Protein AF-A0A3M1FZJ3-F1 (afdb_monomer_lite)

Radius of gyration: 42.41 Å; chains: 1; bounding box: 71×37×118 Å

pLDDT: mean 89.35, std 7.82, range [55.06, 98.38]

Sequence (151 aa):
MLDRVDPTLKEVLLAILEEIEKQREHQVTKKEFNELKAIVRELAEAQKRTEEELKKLVTEHQRTRQELGGLSHTVGYILEDRAYAGLPPLLEKDFRIKIKEPLKRDWIEVGPERFIEINILGKGRKNGKNIWVVGECKTQLKKKDVEEFLR

Structure (mmCIF, N/CA/C/O backbone):
data_AF-A0A3M1FZJ3-F1
#
_entry.id   AF-A0A3M1FZJ3-F1
#
loop_
_atom_site.group_PDB
_atom_site.id
_atom_site.type_symbol
_atom_site.label_atom_id
_atom_site.label_alt_id
_atom_site.label_comp_id
_atom_site.label_asym_id
_atom_site.label_entity_id
_atom_site.label_seq_id
_atom_site.pdbx_PDB_ins_code
_atom_site.Cartn_x
_atom_site.Cartn_y
_atom_site.Cartn_z
_atom_site.occupancy
_atom_site.B_iso_or_equiv
_atom_site.auth_seq_id
_atom_site.auth_comp_id
_atom_site.auth_asym_id
_atom_site.auth_atom_id
_atom_site.pdbx_PDB_model_num
ATOM 1 N N . MET A 1 1 ? 34.216 2.369 -76.576 1.00 55.06 1 MET A N 1
ATOM 2 C CA . MET A 1 1 ? 34.768 0.994 -76.444 1.00 55.06 1 MET A CA 1
ATOM 3 C C . MET A 1 1 ? 33.701 -0.104 -76.550 1.00 55.06 1 MET A C 1
ATOM 5 O O . MET A 1 1 ? 34.087 -1.251 -76.715 1.00 55.06 1 MET A O 1
ATOM 9 N N . LEU A 1 2 ? 32.397 0.215 -76.524 1.00 55.94 2 LEU A N 1
ATOM 10 C CA . LEU A 1 2 ? 31.301 -0.763 -76.646 1.00 55.94 2 LEU A CA 1
ATOM 11 C C . LEU A 1 2 ? 30.855 -1.047 -78.094 1.00 55.94 2 LEU A C 1
ATOM 13 O O . LEU A 1 2 ? 30.175 -2.038 -78.326 1.00 55.94 2 LEU A O 1
ATOM 17 N N . ASP A 1 3 ? 31.274 -0.239 -79.071 1.00 62.66 3 ASP A N 1
ATOM 18 C CA . ASP A 1 3 ? 30.822 -0.356 -80.472 1.00 62.66 3 ASP A CA 1
ATOM 19 C C . ASP A 1 3 ? 31.498 -1.489 -81.269 1.00 62.66 3 ASP A C 1
ATOM 21 O O . ASP A 1 3 ? 31.286 -1.620 -82.470 1.00 62.66 3 ASP A O 1
ATOM 25 N N . ARG A 1 4 ? 32.340 -2.304 -80.616 1.00 67.69 4 ARG A N 1
ATOM 26 C CA . ARG A 1 4 ? 33.010 -3.485 -81.202 1.00 67.69 4 ARG A CA 1
ATOM 27 C C . ARG A 1 4 ? 32.548 -4.814 -80.593 1.00 67.69 4 ARG A C 1
ATOM 29 O O . ARG A 1 4 ? 33.163 -5.843 -80.854 1.00 67.69 4 ARG A O 1
ATOM 36 N N . VAL A 1 5 ? 31.523 -4.787 -79.747 1.00 70.38 5 VAL A N 1
ATOM 37 C CA . VAL A 1 5 ? 31.012 -5.965 -79.036 1.00 70.38 5 VAL A CA 1
ATOM 38 C C . VAL A 1 5 ? 29.786 -6.492 -79.778 1.00 70.38 5 VAL A C 1
ATOM 40 O O . VAL A 1 5 ? 28.942 -5.700 -80.193 1.00 70.38 5 VAL A O 1
ATOM 43 N N . ASP A 1 6 ? 29.700 -7.812 -79.958 1.00 81.81 6 ASP A N 1
ATOM 44 C CA . ASP A 1 6 ? 28.555 -8.465 -80.603 1.00 81.81 6 ASP A CA 1
ATOM 45 C C . ASP A 1 6 ? 27.224 -8.055 -79.926 1.00 81.81 6 ASP A C 1
ATOM 47 O O . ASP A 1 6 ? 27.176 -7.995 -78.690 1.00 81.81 6 ASP A O 1
ATOM 51 N N . PRO A 1 7 ? 26.147 -7.770 -80.689 1.00 83.06 7 PRO A N 1
ATOM 52 C CA . PRO A 1 7 ? 24.866 -7.321 -80.137 1.00 83.06 7 PRO A CA 1
ATOM 53 C C . PRO A 1 7 ? 24.299 -8.254 -79.061 1.00 83.06 7 PRO A C 1
ATOM 55 O O . PRO A 1 7 ? 23.816 -7.781 -78.034 1.00 83.06 7 PRO A O 1
ATOM 58 N N . THR A 1 8 ? 24.448 -9.566 -79.244 1.00 85.00 8 THR A N 1
ATOM 59 C CA . THR A 1 8 ? 23.979 -10.589 -78.299 1.00 85.00 8 THR A CA 1
ATOM 60 C C . THR A 1 8 ? 24.725 -10.488 -76.972 1.00 85.00 8 THR A C 1
ATOM 62 O O . THR A 1 8 ? 24.140 -10.559 -75.894 1.00 85.00 8 THR A O 1
ATOM 65 N N . LEU A 1 9 ? 26.040 -10.269 -77.034 1.00 83.88 9 LEU A N 1
ATOM 66 C CA . LEU A 1 9 ? 26.870 -10.114 -75.843 1.00 83.88 9 LEU A CA 1
ATOM 67 C C . LEU A 1 9 ? 26.545 -8.811 -75.094 1.00 83.88 9 LEU A C 1
ATOM 69 O O . LEU A 1 9 ? 26.615 -8.774 -73.867 1.00 83.88 9 LEU A O 1
ATOM 73 N N . LYS A 1 10 ? 26.141 -7.754 -75.808 1.00 83.81 10 LYS A N 1
ATOM 74 C CA . LYS A 1 10 ? 25.698 -6.491 -75.201 1.00 83.81 10 LYS A CA 1
ATOM 75 C C . LYS A 1 10 ? 24.382 -6.650 -74.433 1.00 83.81 10 LYS A C 1
ATOM 77 O O . LYS A 1 10 ? 24.276 -6.117 -73.332 1.00 83.81 10 LYS A O 1
ATOM 82 N N . GLU A 1 11 ? 23.419 -7.394 -74.974 1.00 87.19 11 GLU A N 1
ATOM 83 C CA . GLU A 1 11 ? 22.147 -7.687 -74.294 1.00 87.19 11 GLU A CA 1
ATOM 84 C C . GLU A 1 11 ? 22.356 -8.505 -73.019 1.00 87.19 11 GLU A C 1
ATOM 86 O O . GLU A 1 11 ? 21.835 -8.150 -71.963 1.00 87.19 11 GLU A O 1
ATOM 91 N N . VAL A 1 12 ? 23.191 -9.547 -73.086 1.00 89.12 12 VAL A N 1
ATOM 92 C CA . VAL A 1 12 ? 23.524 -10.367 -71.912 1.00 89.12 12 VAL A CA 1
ATOM 93 C C . VAL A 1 12 ? 24.204 -9.529 -70.825 1.00 89.12 12 VAL A C 1
ATOM 95 O O . VAL A 1 12 ? 23.859 -9.649 -69.651 1.00 89.12 12 VAL A O 1
ATOM 98 N N . LEU A 1 13 ? 25.140 -8.646 -71.191 1.00 86.75 13 LEU A N 1
ATOM 99 C CA . LEU A 1 13 ? 25.810 -7.764 -70.229 1.00 86.75 13 LEU A CA 1
ATOM 100 C C . LEU A 1 13 ? 24.859 -6.739 -69.600 1.00 86.75 13 LEU A C 1
ATOM 102 O O . LEU A 1 13 ? 24.993 -6.467 -68.410 1.00 86.75 13 LEU A O 1
ATOM 106 N N . LEU A 1 14 ? 23.906 -6.194 -70.364 1.00 88.00 14 LEU A N 1
ATOM 107 C CA . LEU A 1 14 ? 22.891 -5.272 -69.844 1.00 88.00 14 LEU A CA 1
ATOM 108 C C . LEU A 1 14 ? 21.952 -5.967 -68.853 1.00 88.00 14 LEU A C 1
ATOM 110 O O . LEU A 1 14 ? 21.756 -5.449 -67.760 1.00 88.00 14 LEU A O 1
ATOM 114 N N . ALA A 1 15 ? 21.460 -7.166 -69.181 1.00 90.19 15 ALA A N 1
ATOM 115 C CA . ALA A 1 15 ? 20.605 -7.943 -68.282 1.00 90.19 15 ALA A CA 1
ATOM 116 C C . ALA A 1 15 ? 21.322 -8.314 -66.970 1.00 90.19 15 ALA A C 1
ATOM 118 O O . ALA A 1 15 ? 20.736 -8.255 -65.891 1.00 90.19 15 ALA A O 1
ATOM 119 N N . ILE A 1 16 ? 22.614 -8.658 -67.044 1.00 89.56 16 ILE A N 1
ATOM 120 C CA . ILE A 1 16 ? 23.436 -8.911 -65.852 1.00 89.56 16 ILE A CA 1
ATOM 121 C C . ILE A 1 16 ? 23.625 -7.627 -65.034 1.00 89.56 16 ILE A C 1
ATOM 123 O O . ILE A 1 16 ? 23.584 -7.682 -63.806 1.00 89.56 16 ILE A O 1
ATOM 127 N N . LEU A 1 17 ? 23.833 -6.477 -65.683 1.00 89.00 17 LEU A N 1
ATOM 128 C CA . LEU A 1 17 ? 24.000 -5.197 -64.992 1.00 89.00 17 LEU A CA 1
ATOM 129 C C . LEU A 1 17 ? 22.720 -4.794 -64.246 1.00 89.00 17 LEU A C 1
ATOM 131 O O . LEU A 1 17 ? 22.800 -4.447 -63.070 1.00 89.00 17 LEU A O 1
ATOM 135 N N . GLU A 1 18 ? 21.561 -4.911 -64.899 1.00 89.12 18 GLU A N 1
ATOM 136 C CA . GLU A 1 18 ? 20.249 -4.645 -64.296 1.00 89.12 18 GLU A CA 1
ATOM 137 C C . GLU A 1 18 ? 19.991 -5.550 -63.084 1.00 89.12 18 GLU A C 1
ATOM 139 O O . GLU A 1 18 ? 19.560 -5.076 -62.032 1.00 89.12 18 GLU A O 1
ATOM 144 N N . GLU A 1 19 ? 20.312 -6.844 -63.184 1.00 88.38 19 GLU A N 1
ATOM 145 C CA . GLU A 1 19 ? 20.157 -7.777 -62.063 1.00 88.38 19 GLU A CA 1
ATOM 146 C C . GLU A 1 19 ? 21.115 -7.442 -60.902 1.00 88.38 19 GLU A C 1
ATOM 148 O O . GLU A 1 19 ? 20.717 -7.478 -59.736 1.00 88.38 19 GLU A O 1
ATOM 153 N N . ILE A 1 20 ? 22.362 -7.049 -61.191 1.00 85.31 20 ILE A N 1
ATOM 154 C CA . ILE A 1 20 ? 23.334 -6.619 -60.169 1.00 85.31 20 ILE A CA 1
ATOM 155 C C . ILE A 1 20 ? 22.873 -5.336 -59.464 1.00 85.31 20 ILE A C 1
ATOM 157 O O . ILE A 1 20 ? 23.004 -5.229 -58.240 1.00 85.31 20 ILE A O 1
ATOM 161 N N . GLU A 1 21 ? 22.349 -4.360 -60.206 1.00 82.50 21 GLU A N 1
ATOM 162 C CA . GLU A 1 21 ? 21.828 -3.111 -59.639 1.00 82.50 21 GLU A CA 1
ATOM 163 C C . GLU A 1 21 ? 20.617 -3.377 -58.744 1.00 82.50 21 GLU A C 1
ATOM 165 O O . GLU A 1 21 ? 20.604 -2.952 -57.585 1.00 82.50 21 GLU A O 1
ATOM 170 N N . LYS A 1 22 ? 19.674 -4.198 -59.214 1.00 83.94 22 LYS A N 1
ATOM 171 C CA . LYS A 1 22 ? 18.504 -4.623 -58.439 1.00 83.94 22 LYS A CA 1
ATOM 172 C C . LYS A 1 22 ? 18.888 -5.353 -57.149 1.00 83.94 22 LYS A C 1
ATOM 174 O O . LYS A 1 22 ? 18.266 -5.139 -56.107 1.00 83.94 22 LYS A O 1
ATOM 179 N N . GLN A 1 23 ? 19.930 -6.189 -57.173 1.00 79.56 23 GLN A N 1
ATOM 180 C CA . GLN A 1 23 ? 20.432 -6.845 -55.962 1.00 79.56 23 GLN A CA 1
ATOM 181 C C . GLN A 1 23 ? 21.142 -5.891 -54.999 1.00 79.56 23 GLN A C 1
ATOM 183 O O . GLN A 1 23 ? 21.117 -6.132 -53.792 1.00 79.56 23 GLN A O 1
ATOM 188 N N . ARG A 1 24 ? 21.777 -4.822 -55.490 1.00 77.06 24 ARG A N 1
ATOM 189 C CA . ARG A 1 24 ? 22.405 -3.802 -54.636 1.00 77.06 24 ARG A CA 1
ATOM 190 C C . ARG A 1 24 ? 21.382 -2.951 -53.897 1.00 77.06 24 ARG A C 1
ATOM 192 O O . ARG A 1 24 ? 21.618 -2.644 -52.734 1.00 77.06 24 ARG A O 1
ATOM 199 N N . GLU A 1 25 ? 20.261 -2.614 -54.531 1.00 75.12 25 GLU A N 1
ATOM 200 C CA . GLU A 1 25 ? 19.194 -1.821 -53.899 1.00 75.12 25 GLU A CA 1
ATOM 201 C C . GLU A 1 25 ? 18.596 -2.494 -52.654 1.00 75.12 25 GLU A C 1
ATOM 203 O O . GLU A 1 25 ? 18.152 -1.813 -51.735 1.00 75.12 25 GLU A O 1
ATOM 208 N N . HIS A 1 26 ? 18.627 -3.826 -52.584 1.00 74.00 26 HIS A N 1
ATOM 209 C CA . HIS A 1 26 ? 18.064 -4.592 -51.467 1.00 74.00 26 HIS A CA 1
ATOM 210 C C . HIS A 1 26 ? 19.098 -4.970 -50.390 1.00 74.00 26 HIS A C 1
ATOM 212 O O . HIS A 1 26 ? 18.766 -5.686 -49.443 1.00 74.00 26 HIS A O 1
ATOM 218 N N . GLN A 1 27 ? 20.356 -4.533 -50.515 1.00 82.25 27 GLN A N 1
ATOM 219 C CA . GLN A 1 27 ? 21.414 -4.885 -49.568 1.00 82.25 27 GLN A CA 1
ATOM 220 C C . GLN A 1 27 ? 21.568 -3.839 -48.467 1.00 82.25 27 GLN A C 1
ATOM 222 O O . GLN A 1 27 ? 21.869 -2.679 -48.728 1.00 82.25 27 GLN A O 1
ATOM 227 N N . VAL A 1 28 ? 21.467 -4.290 -47.214 1.00 83.12 28 VAL A N 1
ATOM 228 C CA . VAL A 1 28 ? 21.833 -3.471 -46.054 1.00 83.12 28 VAL A CA 1
ATOM 229 C C . VAL A 1 28 ? 23.339 -3.250 -46.061 1.00 83.12 28 VAL A C 1
ATOM 231 O O . VAL A 1 28 ? 24.135 -4.194 -46.085 1.00 83.12 28 VAL A O 1
ATOM 234 N N . THR A 1 29 ? 23.747 -1.992 -46.000 1.00 87.75 29 THR A N 1
ATOM 235 C CA . THR A 1 29 ? 25.158 -1.634 -45.968 1.00 87.75 29 THR A CA 1
ATOM 236 C C . THR A 1 29 ? 25.746 -1.846 -44.573 1.00 87.75 29 THR A C 1
ATOM 238 O O . THR A 1 29 ? 25.087 -1.727 -43.538 1.00 87.75 29 THR A O 1
ATOM 241 N N . LYS A 1 30 ? 27.060 -2.087 -44.511 1.00 89.44 30 LYS A N 1
ATOM 242 C CA . LYS A 1 30 ? 27.796 -2.157 -43.237 1.00 89.44 30 LYS A CA 1
ATOM 243 C C . LYS A 1 30 ? 27.648 -0.872 -42.408 1.00 89.44 30 LYS A C 1
ATOM 245 O O . LYS A 1 30 ? 27.732 -0.928 -41.184 1.00 89.44 30 LYS A O 1
ATOM 250 N N . LYS A 1 31 ? 27.451 0.275 -43.068 1.00 90.62 31 LYS A N 1
ATOM 251 C CA . LYS A 1 31 ? 27.233 1.564 -42.409 1.00 90.62 31 LYS A CA 1
ATOM 252 C C . LYS A 1 31 ? 25.887 1.580 -41.680 1.00 90.62 31 LYS A C 1
ATOM 254 O O . LYS A 1 31 ? 25.893 1.768 -40.469 1.00 90.62 31 LYS A O 1
ATOM 259 N N . GLU A 1 32 ? 24.792 1.277 -42.377 1.00 89.88 32 GLU A N 1
ATOM 260 C CA . GLU A 1 32 ? 23.443 1.199 -41.787 1.00 89.88 32 GLU A CA 1
ATOM 261 C C . GLU A 1 32 ? 23.382 0.179 -40.647 1.00 89.88 32 GLU A C 1
ATOM 263 O O . GLU A 1 32 ? 22.822 0.450 -39.588 1.00 89.88 32 GLU A O 1
ATOM 268 N N . PHE A 1 33 ? 24.033 -0.977 -40.812 1.00 93.81 33 PHE A N 1
ATOM 269 C CA . PHE A 1 33 ? 24.109 -1.981 -39.752 1.00 93.81 33 PHE A CA 1
ATOM 270 C C . PHE A 1 33 ? 24.842 -1.466 -38.502 1.00 93.81 33 PHE A C 1
ATOM 272 O O . PHE A 1 33 ? 24.423 -1.730 -37.374 1.00 93.81 33 PHE A O 1
ATOM 279 N N . ASN A 1 34 ? 25.942 -0.727 -38.678 1.00 94.50 34 ASN A N 1
ATOM 280 C CA . ASN A 1 34 ? 26.687 -0.155 -37.557 1.00 94.50 34 ASN A CA 1
ATOM 281 C C . ASN A 1 34 ? 25.916 0.978 -36.865 1.00 94.50 34 ASN A C 1
ATOM 283 O O . ASN A 1 34 ? 25.967 1.064 -35.639 1.00 94.50 34 ASN A O 1
ATOM 287 N N . GLU A 1 35 ? 25.192 1.804 -37.621 1.00 95.75 35 GLU A N 1
ATOM 288 C CA . GLU A 1 35 ? 24.306 2.841 -37.078 1.00 95.75 35 GLU A CA 1
ATOM 289 C C . GLU A 1 35 ? 23.166 2.213 -36.269 1.00 95.75 35 GLU A C 1
ATOM 291 O O . GLU A 1 35 ? 22.967 2.569 -35.108 1.00 95.75 35 GLU A O 1
ATOM 296 N N . LEU A 1 36 ? 22.500 1.188 -36.810 1.00 96.19 36 LEU A N 1
ATOM 297 C CA . LEU A 1 36 ? 21.474 0.436 -36.086 1.00 96.19 36 LEU A CA 1
ATOM 298 C C . LEU A 1 36 ? 22.032 -0.189 -34.802 1.00 96.19 36 LEU A C 1
ATOM 300 O O . LEU A 1 36 ? 21.408 -0.112 -33.746 1.00 96.19 36 LEU A O 1
ATOM 304 N N . LYS A 1 37 ? 23.230 -0.779 -34.858 1.00 95.81 37 LYS A N 1
ATOM 305 C CA . LYS A 1 37 ? 23.891 -1.355 -33.680 1.00 95.81 37 LYS A CA 1
ATOM 306 C C . LYS A 1 37 ? 24.181 -0.305 -32.606 1.00 95.81 37 LYS A C 1
ATOM 308 O O . LYS A 1 37 ? 24.102 -0.631 -31.422 1.00 95.81 37 LYS A O 1
ATOM 313 N N . ALA A 1 38 ? 24.533 0.919 -32.997 1.00 97.00 38 ALA A N 1
ATOM 314 C CA . ALA A 1 38 ? 24.727 2.024 -32.063 1.00 97.00 38 ALA A CA 1
ATOM 315 C C . ALA A 1 38 ? 23.398 2.427 -31.408 1.00 97.00 38 ALA A C 1
ATOM 317 O O . ALA A 1 38 ? 23.313 2.420 -30.183 1.00 97.00 38 ALA A O 1
ATOM 318 N N . ILE A 1 39 ? 22.342 2.626 -32.204 1.00 97.50 39 ILE A N 1
ATOM 319 C CA . ILE A 1 39 ? 20.996 2.960 -31.709 1.00 97.50 39 ILE A CA 1
ATOM 320 C C . ILE A 1 39 ? 20.485 1.893 -30.731 1.00 97.50 39 ILE A C 1
ATOM 322 O O . ILE A 1 39 ? 19.983 2.215 -29.659 1.00 97.50 39 ILE A O 1
ATOM 326 N N . VAL A 1 40 ? 20.649 0.609 -31.062 1.00 97.81 40 VAL A N 1
ATOM 327 C CA . VAL A 1 40 ? 20.227 -0.501 -30.191 1.00 97.81 40 VAL A CA 1
ATOM 328 C C . VAL A 1 40 ? 21.000 -0.508 -28.869 1.00 97.81 40 VAL A C 1
ATOM 330 O O . VAL A 1 40 ? 20.419 -0.809 -27.827 1.00 97.81 40 VAL A O 1
ATOM 333 N N . ARG A 1 41 ? 22.294 -0.164 -28.878 1.00 97.81 41 ARG A N 1
ATOM 334 C CA . ARG A 1 41 ? 23.089 -0.048 -27.644 1.00 97.81 41 ARG A CA 1
ATOM 335 C C . ARG A 1 41 ? 22.621 1.115 -26.779 1.00 97.81 41 ARG A C 1
ATOM 337 O O . ARG A 1 41 ? 22.407 0.912 -25.589 1.00 97.81 41 ARG A O 1
ATOM 344 N N . GLU A 1 42 ? 22.411 2.285 -27.372 1.00 98.00 42 GLU A N 1
ATOM 345 C CA . GLU A 1 42 ? 21.895 3.458 -26.658 1.00 98.00 42 GLU A CA 1
ATOM 346 C C . GLU A 1 42 ? 20.510 3.185 -26.061 1.00 98.00 42 GLU A C 1
ATOM 348 O O . GLU A 1 42 ? 20.255 3.517 -24.903 1.00 98.00 42 GLU A O 1
ATOM 353 N N . LEU A 1 43 ? 19.636 2.501 -26.807 1.00 98.00 43 LEU A N 1
ATOM 354 C CA . LEU A 1 43 ? 18.321 2.092 -26.318 1.00 98.00 43 LEU A CA 1
ATOM 355 C C . LEU A 1 43 ? 18.427 1.111 -25.143 1.00 98.00 43 LEU A C 1
ATOM 357 O O . LEU A 1 43 ? 17.717 1.275 -24.152 1.00 98.00 43 LEU A O 1
ATOM 361 N N . ALA A 1 44 ? 19.324 0.125 -25.218 1.00 96.44 44 ALA A N 1
ATOM 362 C CA . ALA A 1 44 ? 19.542 -0.827 -24.130 1.00 96.44 44 ALA A CA 1
ATOM 363 C C . ALA A 1 44 ? 20.075 -0.139 -22.859 1.00 96.44 44 ALA A C 1
ATOM 365 O O . ALA A 1 44 ? 19.651 -0.464 -21.749 1.00 96.44 44 ALA A O 1
ATOM 366 N N . GLU A 1 45 ? 20.968 0.842 -23.002 1.00 98.06 45 GLU A N 1
ATOM 367 C CA . GLU A 1 45 ? 21.469 1.639 -21.878 1.00 98.06 45 GLU A CA 1
ATOM 368 C C . GLU A 1 45 ? 20.379 2.529 -21.271 1.00 98.06 45 GLU A C 1
ATOM 370 O O . GLU A 1 45 ? 20.240 2.589 -20.046 1.00 98.06 45 GLU A O 1
ATOM 375 N N . ALA A 1 46 ? 19.573 3.185 -22.110 1.00 97.56 46 ALA A N 1
ATOM 376 C CA . ALA A 1 46 ? 18.429 3.971 -21.663 1.00 97.56 46 ALA A CA 1
ATOM 377 C C . ALA A 1 46 ? 17.417 3.096 -20.909 1.00 97.56 46 ALA A C 1
ATOM 379 O O . ALA A 1 46 ? 16.998 3.461 -19.811 1.00 97.56 46 ALA A O 1
ATOM 380 N N . GLN A 1 47 ? 17.099 1.912 -21.441 1.00 97.25 47 GLN A N 1
ATOM 381 C CA . GLN A 1 47 ? 16.206 0.953 -20.794 1.00 97.25 47 GLN A CA 1
ATOM 382 C C . GLN A 1 47 ? 16.752 0.505 -19.434 1.00 97.25 47 GLN A C 1
ATOM 384 O O . GLN A 1 47 ? 16.019 0.538 -18.447 1.00 97.25 47 GLN A O 1
ATOM 389 N N . LYS A 1 48 ? 18.045 0.166 -19.341 1.00 98.12 48 LYS A N 1
ATOM 390 C CA . LYS A 1 48 ? 18.673 -0.221 -18.068 1.00 98.12 48 LYS A CA 1
ATOM 391 C C . LYS A 1 48 ? 18.571 0.890 -17.018 1.00 98.12 48 LYS A C 1
ATOM 393 O O . LYS A 1 48 ? 18.226 0.621 -15.869 1.00 98.12 48 LYS A O 1
ATOM 398 N N . ARG A 1 49 ? 18.820 2.146 -17.406 1.00 98.19 49 ARG A N 1
ATOM 399 C CA . ARG A 1 49 ? 18.662 3.305 -16.509 1.00 98.19 49 ARG A CA 1
ATOM 400 C C . ARG A 1 49 ? 17.216 3.460 -16.039 1.00 98.19 49 ARG A C 1
ATOM 402 O O . ARG A 1 49 ? 16.985 3.719 -14.861 1.00 98.19 49 ARG A O 1
ATOM 409 N N . THR A 1 50 ? 16.244 3.276 -16.930 1.00 97.81 50 THR A N 1
ATOM 410 C CA . THR A 1 50 ? 14.821 3.304 -16.567 1.00 97.81 50 THR A CA 1
ATOM 411 C C . THR A 1 50 ? 14.456 2.181 -15.596 1.00 97.81 50 THR A C 1
ATOM 413 O O . THR A 1 50 ? 13.747 2.438 -14.627 1.00 97.81 50 THR A O 1
ATOM 416 N N . GLU A 1 51 ? 14.953 0.960 -15.804 1.00 98.25 51 GLU A N 1
ATOM 417 C CA . GLU A 1 51 ? 14.715 -0.173 -14.898 1.00 98.25 51 GLU A CA 1
ATOM 418 C C . GLU A 1 51 ? 15.281 0.085 -13.492 1.00 98.25 51 GLU A C 1
ATOM 420 O O . GLU A 1 51 ? 14.624 -0.210 -12.489 1.00 98.25 51 GLU A O 1
ATOM 425 N N . GLU A 1 52 ? 16.468 0.689 -13.401 1.00 98.31 52 GLU A N 1
ATOM 426 C CA . GLU A 1 52 ? 17.082 1.071 -12.126 1.00 98.31 52 GLU A CA 1
ATOM 427 C C . GLU A 1 52 ? 16.264 2.138 -11.385 1.00 98.31 52 GLU A C 1
ATOM 429 O O . GLU A 1 52 ? 15.986 1.980 -10.193 1.00 98.31 52 GLU A O 1
ATOM 434 N N . GLU A 1 53 ? 15.829 3.196 -12.074 1.00 98.25 53 GLU A N 1
ATOM 435 C CA . GLU A 1 53 ? 14.976 4.235 -11.479 1.00 98.25 53 GLU A CA 1
ATOM 436 C C . GLU A 1 53 ? 13.602 3.690 -11.068 1.00 98.25 53 GLU A C 1
ATOM 438 O O . GLU A 1 53 ? 13.105 3.997 -9.982 1.00 98.25 53 GLU A O 1
ATOM 443 N N . LEU A 1 54 ? 13.012 2.802 -11.872 1.00 98.38 54 LEU A N 1
ATOM 444 C CA . LEU A 1 54 ? 11.746 2.156 -11.537 1.00 98.38 54 LEU A CA 1
ATOM 445 C C . LEU A 1 54 ? 11.878 1.289 -10.278 1.00 98.38 54 LEU A C 1
ATOM 447 O O . LEU A 1 54 ? 11.004 1.318 -9.413 1.00 98.38 54 LEU A O 1
ATOM 451 N N . LYS A 1 55 ? 12.989 0.559 -10.124 1.00 98.38 55 LYS A N 1
ATOM 452 C CA . LYS A 1 55 ? 13.254 -0.243 -8.922 1.00 98.38 55 LYS A CA 1
ATOM 453 C C . LYS A 1 55 ? 13.362 0.626 -7.665 1.00 98.38 55 LYS A C 1
ATOM 455 O O . LYS A 1 55 ? 12.816 0.252 -6.621 1.00 98.38 55 LYS A O 1
ATOM 460 N N . LYS A 1 56 ? 14.014 1.792 -7.760 1.00 98.12 56 LYS A N 1
ATOM 461 C CA . LYS A 1 56 ? 14.074 2.775 -6.664 1.00 98.12 56 LYS A CA 1
ATOM 462 C C . LYS A 1 56 ? 12.675 3.285 -6.321 1.00 98.12 56 LYS A C 1
ATOM 464 O O . LYS A 1 56 ? 12.279 3.218 -5.162 1.00 98.12 56 LYS A O 1
ATOM 469 N N . LEU A 1 57 ? 11.896 3.690 -7.327 1.00 98.25 57 LEU A N 1
ATOM 470 C CA . LEU A 1 57 ? 10.524 4.166 -7.137 1.00 98.25 57 LEU A CA 1
ATOM 471 C C . LEU A 1 57 ? 9.631 3.118 -6.462 1.00 98.25 57 LEU A C 1
ATOM 473 O O . LEU A 1 57 ? 8.892 3.450 -5.541 1.00 98.25 57 LEU A O 1
ATOM 477 N N . VAL A 1 58 ? 9.701 1.853 -6.888 1.00 97.88 58 VAL A N 1
ATOM 478 C CA . VAL A 1 58 ? 8.919 0.764 -6.277 1.00 97.88 58 VAL A CA 1
ATOM 479 C C . VAL A 1 58 ? 9.289 0.585 -4.807 1.00 97.88 58 VAL A C 1
ATOM 481 O O . VAL A 1 58 ? 8.401 0.426 -3.971 1.00 97.88 58 VAL A O 1
ATOM 484 N N . THR A 1 59 ? 10.581 0.650 -4.484 1.00 98.00 59 THR A N 1
ATOM 485 C CA . THR A 1 59 ? 11.071 0.526 -3.104 1.00 98.00 59 T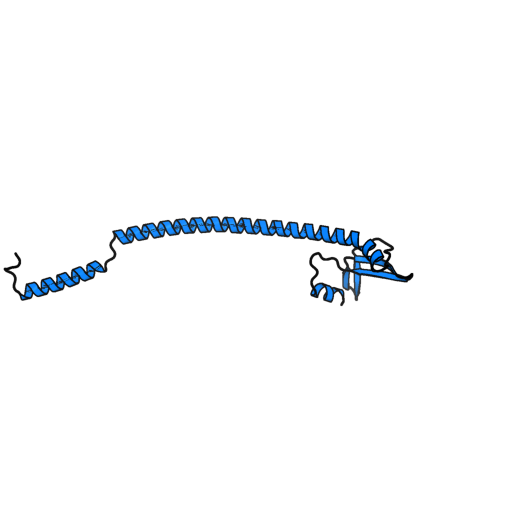HR A CA 1
ATOM 486 C C . THR A 1 59 ? 10.557 1.667 -2.227 1.00 98.00 59 THR A C 1
ATOM 488 O O . THR A 1 59 ? 9.970 1.422 -1.173 1.00 98.00 59 THR A O 1
ATOM 491 N N . GLU A 1 60 ? 10.696 2.910 -2.687 1.00 97.94 60 GLU A N 1
ATOM 492 C CA . GLU A 1 60 ? 10.200 4.078 -1.953 1.00 97.94 60 GLU A CA 1
ATOM 493 C C . GLU A 1 60 ? 8.674 4.049 -1.820 1.00 97.94 60 GLU A C 1
ATOM 495 O O . GLU A 1 60 ? 8.136 4.301 -0.743 1.00 97.94 60 GLU A O 1
ATOM 500 N N . HIS A 1 61 ? 7.953 3.629 -2.863 1.00 97.00 61 HIS A N 1
ATOM 501 C CA . HIS A 1 61 ? 6.503 3.490 -2.789 1.00 97.00 61 HIS A CA 1
ATOM 502 C C . HIS A 1 61 ? 6.076 2.437 -1.752 1.00 97.00 61 HIS A C 1
ATOM 504 O O . HIS A 1 61 ? 5.119 2.665 -1.003 1.00 97.00 61 HIS A O 1
ATOM 510 N N . GLN A 1 62 ? 6.776 1.300 -1.668 1.00 96.88 62 GLN A N 1
ATOM 511 C CA . GL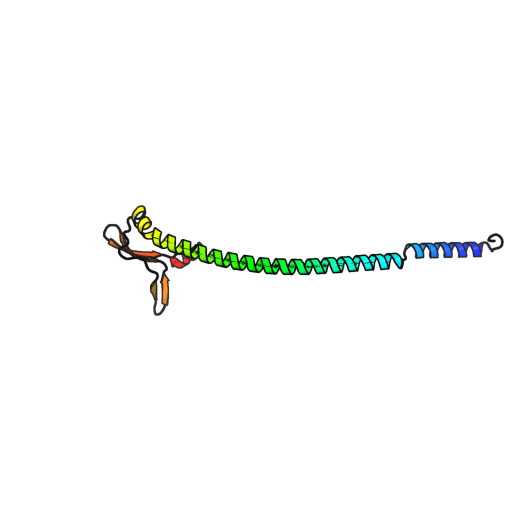N A 1 62 ? 6.524 0.289 -0.638 1.00 96.88 62 GLN A CA 1
ATOM 512 C C . GLN A 1 62 ? 6.717 0.864 0.768 1.00 96.88 62 GLN A C 1
ATOM 514 O O . GLN A 1 62 ? 5.846 0.670 1.620 1.00 96.88 62 GLN A O 1
ATOM 519 N N . ARG A 1 63 ? 7.794 1.624 0.992 1.00 96.31 63 ARG A N 1
ATOM 520 C CA . ARG A 1 63 ? 8.049 2.309 2.264 1.00 96.31 63 ARG A CA 1
ATOM 521 C C . ARG A 1 63 ? 6.934 3.296 2.610 1.00 96.31 63 ARG A C 1
ATOM 523 O O . ARG A 1 63 ? 6.373 3.217 3.699 1.00 96.31 63 ARG A O 1
ATOM 530 N N . THR A 1 64 ? 6.527 4.149 1.669 1.00 96.56 64 THR A N 1
ATOM 531 C CA . THR A 1 64 ? 5.405 5.079 1.879 1.00 96.56 64 THR A CA 1
ATOM 532 C C . THR A 1 64 ? 4.116 4.341 2.249 1.00 96.56 64 THR A C 1
ATOM 534 O O . THR A 1 64 ? 3.388 4.773 3.140 1.00 96.56 64 THR A O 1
ATOM 537 N N . ARG A 1 65 ? 3.816 3.198 1.611 1.00 95.19 65 ARG A N 1
ATOM 538 C CA . ARG A 1 65 ? 2.629 2.396 1.959 1.00 95.19 65 ARG A CA 1
ATOM 539 C C . ARG A 1 65 ? 2.701 1.823 3.373 1.00 95.19 65 ARG A C 1
ATOM 541 O O . ARG A 1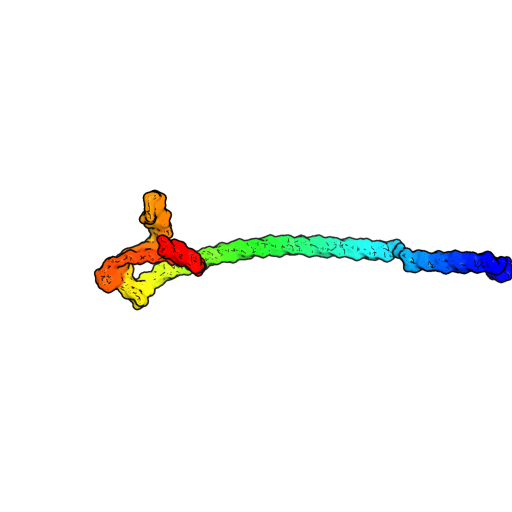 65 ? 1.668 1.760 4.033 1.00 95.19 65 ARG A O 1
ATOM 548 N N . GLN A 1 66 ? 3.882 1.412 3.830 1.00 94.12 66 GLN A N 1
ATOM 549 C CA . GLN A 1 66 ? 4.078 0.936 5.201 1.00 94.12 66 GLN A CA 1
ATOM 550 C C . GLN A 1 66 ? 3.861 2.064 6.215 1.00 94.12 66 GLN A C 1
ATOM 552 O O . GLN A 1 66 ? 3.106 1.885 7.169 1.00 94.12 66 GLN A O 1
ATOM 557 N N . GLU A 1 67 ? 4.448 3.238 5.974 1.00 93.56 67 GLU A N 1
ATOM 558 C CA . GLU A 1 67 ? 4.288 4.419 6.833 1.00 93.56 67 GLU A CA 1
ATOM 559 C C . GLU A 1 67 ? 2.815 4.866 6.908 1.00 93.56 67 GLU A C 1
ATOM 561 O O . GLU A 1 67 ? 2.280 5.064 8.000 1.00 93.56 67 GLU A O 1
ATOM 566 N N . LEU A 1 68 ? 2.109 4.918 5.771 1.00 92.69 68 LEU A N 1
ATOM 567 C CA . LEU A 1 68 ? 0.668 5.205 5.728 1.00 92.69 68 LEU A CA 1
ATOM 568 C C . LEU A 1 68 ? -0.177 4.145 6.451 1.00 92.69 68 LEU A C 1
ATOM 570 O O . LEU A 1 68 ? -1.181 4.482 7.085 1.00 92.69 68 LEU A O 1
ATOM 574 N N . GLY A 1 69 ? 0.217 2.871 6.378 1.00 88.12 69 GLY A N 1
ATOM 575 C CA . GLY A 1 69 ? -0.406 1.792 7.144 1.00 88.12 69 GLY A CA 1
ATOM 576 C C . GLY A 1 69 ? -0.272 2.022 8.649 1.00 88.12 69 GLY A C 1
ATOM 577 O O . GLY A 1 69 ? -1.270 1.980 9.367 1.00 88.12 69 GLY A O 1
ATOM 578 N N . GLY A 1 70 ? 0.934 2.360 9.116 1.00 88.25 70 GLY A N 1
ATOM 579 C CA . GLY A 1 70 ? 1.194 2.711 10.515 1.00 88.25 70 GLY A CA 1
ATOM 580 C C . GLY A 1 70 ? 0.352 3.897 10.992 1.00 88.25 70 GLY A C 1
ATOM 581 O O . GLY A 1 70 ? -0.310 3.807 12.024 1.00 88.25 70 GLY A O 1
ATOM 582 N N . LEU A 1 71 ? 0.284 4.970 10.197 1.00 88.94 71 LEU A N 1
ATOM 583 C CA . LEU A 1 71 ? -0.558 6.132 10.500 1.00 88.94 71 LEU A CA 1
ATOM 584 C C . LEU A 1 71 ? -2.044 5.769 10.579 1.00 88.94 71 LEU A C 1
ATOM 586 O O . LEU A 1 71 ? -2.741 6.235 11.478 1.00 88.94 71 LEU A O 1
ATOM 590 N N . SER A 1 72 ? -2.529 4.915 9.674 1.00 85.50 72 SER A N 1
ATOM 591 C CA . SER A 1 72 ? -3.923 4.456 9.681 1.00 85.50 72 SER A CA 1
ATOM 592 C C . SER A 1 72 ? -4.262 3.705 10.971 1.00 85.50 72 SER A C 1
ATOM 594 O O . SER A 1 72 ? -5.334 3.920 11.535 1.00 85.50 72 SER A O 1
ATOM 596 N N . HIS A 1 73 ? -3.337 2.887 11.484 1.00 84.75 73 HIS A N 1
ATOM 597 C CA . HIS A 1 73 ? -3.495 2.225 12.780 1.00 84.75 73 HIS A CA 1
ATOM 598 C C . HIS A 1 73 ? -3.527 3.221 13.944 1.00 84.75 73 HIS A C 1
ATOM 600 O O . HIS A 1 73 ? -4.403 3.125 14.800 1.00 84.75 73 HIS A O 1
ATOM 606 N N . THR A 1 74 ? -2.621 4.202 13.968 1.00 88.50 74 THR A N 1
ATOM 607 C CA . THR A 1 74 ? -2.595 5.231 15.020 1.00 88.50 74 THR A CA 1
ATOM 608 C C . THR A 1 74 ? -3.868 6.073 15.026 1.00 88.50 74 THR A C 1
ATOM 610 O O . THR A 1 74 ? -4.447 6.311 16.083 1.00 88.50 74 THR A O 1
ATOM 613 N N . VAL A 1 75 ? -4.336 6.501 13.851 1.00 89.12 75 VAL A N 1
ATOM 614 C CA . VAL A 1 75 ? -5.601 7.236 13.723 1.00 89.12 75 VAL A CA 1
ATOM 615 C C . VAL A 1 75 ? -6.766 6.369 14.188 1.00 89.12 75 VAL A C 1
ATOM 617 O O . VAL A 1 75 ? -7.622 6.866 14.916 1.00 89.12 75 VAL A O 1
ATOM 620 N N . GLY A 1 76 ? -6.776 5.082 13.825 1.00 87.31 76 GLY A N 1
ATOM 621 C CA . GLY A 1 76 ? -7.793 4.137 14.276 1.00 87.31 76 GLY A CA 1
ATOM 622 C C . GLY A 1 76 ? -7.888 4.049 15.792 1.00 87.31 76 GLY A C 1
ATOM 623 O O . GLY A 1 76 ? -8.949 4.311 16.353 1.00 87.31 76 GLY A O 1
ATOM 624 N N . TYR A 1 77 ? -6.752 3.821 16.450 1.00 86.56 77 TYR A N 1
ATOM 625 C CA . TYR A 1 77 ? -6.661 3.785 17.907 1.00 86.56 77 TYR A CA 1
ATOM 626 C C . TYR A 1 77 ? -7.162 5.087 18.558 1.00 86.56 77 TYR A C 1
ATOM 628 O O . TYR A 1 77 ? -7.988 5.058 19.465 1.00 86.56 77 TYR A O 1
ATOM 636 N N . ILE A 1 78 ? -6.736 6.251 18.053 1.00 89.81 78 ILE A N 1
ATOM 637 C CA . ILE A 1 78 ? -7.170 7.551 18.592 1.00 89.81 78 ILE A CA 1
ATOM 638 C C . ILE A 1 78 ? -8.684 7.746 18.442 1.00 89.81 78 ILE A C 1
ATOM 640 O O . ILE A 1 78 ? -9.327 8.319 19.324 1.00 89.81 78 ILE A O 1
ATOM 644 N N . LEU A 1 79 ? -9.261 7.323 17.316 1.00 89.06 79 LEU A N 1
ATOM 645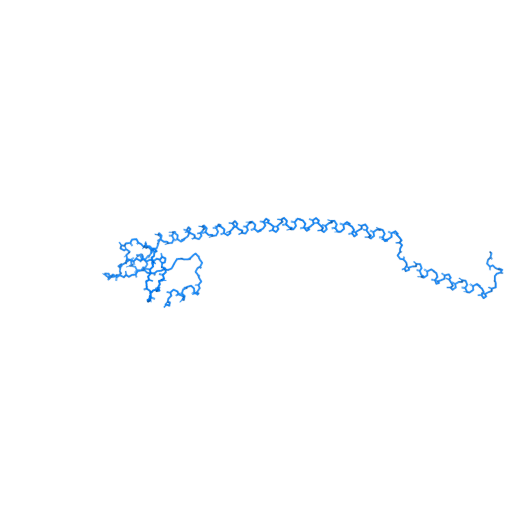 C CA . LEU A 1 79 ? -10.700 7.429 17.087 1.00 89.06 79 LEU A CA 1
ATOM 646 C C . LEU A 1 79 ? -11.484 6.496 18.009 1.00 89.06 79 LEU A C 1
ATOM 648 O O . LEU A 1 79 ? -12.506 6.920 18.545 1.00 89.06 79 LEU A O 1
ATOM 652 N N . GLU A 1 80 ? -11.000 5.275 18.228 1.00 87.00 80 GLU A N 1
ATOM 653 C CA . GLU A 1 80 ? -11.615 4.306 19.139 1.00 87.00 80 GLU A CA 1
ATOM 654 C C . GLU A 1 80 ? -11.583 4.805 20.590 1.00 87.00 80 GLU A C 1
ATOM 656 O O . GLU A 1 80 ? -12.628 4.825 21.243 1.00 87.00 80 GLU A O 1
ATOM 661 N N . ASP A 1 81 ? -10.447 5.331 21.056 1.00 88.31 81 ASP A N 1
ATOM 662 C CA . ASP A 1 81 ? -10.312 5.928 22.392 1.00 88.31 81 ASP A CA 1
ATOM 663 C C . ASP A 1 81 ? -11.248 7.132 22.583 1.00 88.31 81 ASP A C 1
ATOM 665 O O . ASP A 1 81 ? -11.918 7.275 23.612 1.00 88.31 81 ASP A O 1
ATOM 669 N N . ARG A 1 82 ? -11.348 8.008 21.574 1.00 89.69 82 ARG A N 1
ATOM 670 C CA . ARG A 1 82 ? -12.268 9.157 21.621 1.00 89.69 82 ARG A CA 1
ATOM 671 C C . ARG A 1 82 ? -13.728 8.725 21.595 1.00 89.69 82 ARG A C 1
ATOM 673 O O . ARG A 1 82 ? -14.536 9.307 22.318 1.00 89.69 82 ARG A O 1
ATOM 680 N N . ALA A 1 83 ? -14.074 7.734 20.775 1.00 88.31 83 ALA A N 1
ATOM 681 C CA . ALA A 1 83 ? -15.421 7.178 20.724 1.00 88.31 83 ALA A CA 1
ATOM 682 C C . ALA A 1 83 ? -15.799 6.582 22.081 1.00 88.31 83 ALA A C 1
ATOM 684 O O . ALA A 1 83 ? -16.889 6.841 22.584 1.00 88.31 83 ALA A O 1
ATOM 685 N N . TYR A 1 84 ? -14.868 5.875 22.717 1.00 88.75 84 TYR A N 1
ATOM 686 C CA . TYR A 1 84 ? -15.055 5.309 24.040 1.00 88.75 84 TYR A CA 1
ATOM 687 C C . TYR A 1 84 ? -15.322 6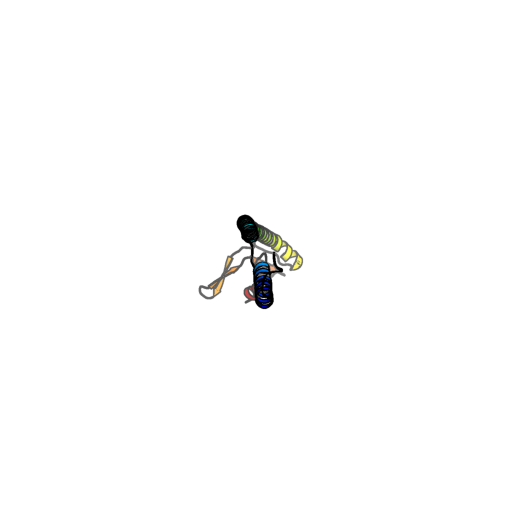.371 25.110 1.00 88.75 84 TYR A C 1
ATOM 689 O O . TYR A 1 84 ? -16.290 6.270 25.863 1.00 88.75 84 TYR A O 1
ATOM 697 N N . ALA A 1 85 ? -14.505 7.427 25.143 1.00 89.50 85 ALA A N 1
ATOM 698 C CA . ALA A 1 85 ? -14.680 8.537 26.076 1.00 89.50 85 ALA A CA 1
ATOM 699 C C . ALA A 1 85 ? -15.976 9.329 25.815 1.00 89.50 85 ALA A C 1
ATOM 701 O O . ALA A 1 85 ? -16.618 9.807 26.750 1.00 89.50 85 ALA A O 1
ATOM 702 N N . GLY A 1 86 ? -16.373 9.463 24.546 1.00 91.81 86 GLY A N 1
ATOM 703 C CA . GLY A 1 86 ? -17.579 10.182 24.132 1.00 91.81 86 GLY A CA 1
ATOM 704 C C . GLY A 1 86 ? -18.878 9.383 24.263 1.00 91.81 86 GLY A C 1
ATOM 705 O O . GLY A 1 86 ? -19.956 9.975 24.268 1.00 91.81 86 GLY A O 1
ATOM 706 N N . LEU A 1 87 ? -18.814 8.057 24.387 1.00 93.69 87 LEU A N 1
ATOM 707 C CA . LEU A 1 87 ? -20.001 7.205 24.383 1.00 93.69 87 LEU A CA 1
ATOM 708 C C . LEU A 1 87 ? -20.917 7.407 25.608 1.00 93.69 87 LEU A C 1
ATOM 710 O O . LEU A 1 87 ? -22.123 7.559 25.402 1.00 93.69 87 LEU A O 1
ATOM 714 N N . PRO A 1 88 ? -20.427 7.463 26.866 1.00 94.44 88 PRO A N 1
ATOM 715 C CA . PRO A 1 88 ? -21.292 7.667 28.030 1.00 94.44 88 PRO A CA 1
ATOM 716 C C . PRO A 1 88 ? -22.198 8.913 27.960 1.00 94.44 88 PRO A C 1
ATOM 718 O O . PRO A 1 88 ? -23.405 8.754 28.163 1.00 94.44 88 PRO A O 1
ATOM 721 N N . PRO A 1 89 ? -21.701 10.130 27.638 1.00 95.06 89 PRO A N 1
ATOM 722 C CA . PRO A 1 89 ? -22.576 11.298 27.543 1.00 95.06 89 PRO A CA 1
ATOM 723 C C . PRO A 1 89 ? -23.575 11.208 26.378 1.00 95.06 89 PRO A C 1
ATOM 725 O O . PRO A 1 89 ? -24.699 11.689 26.514 1.00 95.06 89 PRO A O 1
ATOM 728 N N . LEU A 1 90 ? -23.219 10.563 25.258 1.00 95.19 90 LEU A N 1
ATOM 729 C CA . LEU A 1 90 ? -24.148 10.330 24.141 1.00 95.19 90 LEU A CA 1
ATOM 730 C C . LEU A 1 90 ? -25.278 9.367 24.529 1.00 95.19 90 LEU A C 1
ATOM 732 O O . LEU A 1 90 ? -26.448 9.635 24.259 1.00 95.19 90 LEU A O 1
ATOM 736 N N . LEU A 1 91 ? -24.948 8.275 25.225 1.00 94.88 91 LEU A N 1
ATOM 737 C CA . LEU A 1 91 ? -25.931 7.314 25.732 1.00 94.88 91 LEU A CA 1
ATOM 738 C C . LEU A 1 91 ? -26.932 7.965 26.694 1.00 94.88 91 LEU A C 1
ATOM 740 O O . LEU A 1 91 ? -28.130 7.662 26.649 1.00 94.88 91 LEU A O 1
ATOM 744 N N . GLU A 1 92 ? -26.468 8.878 27.544 1.00 95.12 92 GLU A N 1
ATOM 745 C CA . GLU A 1 92 ? -27.351 9.614 28.443 1.00 95.12 92 GLU A CA 1
ATOM 746 C C . GLU A 1 92 ? -28.240 10.599 27.677 1.00 95.12 92 GLU A C 1
ATOM 748 O O . GLU A 1 92 ? -29.461 10.582 27.855 1.00 95.12 92 GLU A O 1
ATOM 753 N N . LYS A 1 93 ? -27.643 11.417 26.804 1.00 96.00 93 LYS A N 1
ATOM 754 C CA . LYS A 1 93 ? -28.338 12.465 26.051 1.00 96.00 93 LYS A CA 1
ATOM 755 C C . LYS A 1 93 ? -29.411 11.901 25.117 1.00 96.00 93 LYS A C 1
ATOM 757 O O . LYS A 1 93 ? -30.552 12.361 25.155 1.00 96.00 93 LYS A O 1
ATOM 762 N N . ASP A 1 94 ? -29.058 10.901 24.315 1.00 96.56 94 ASP A N 1
ATOM 763 C CA . ASP A 1 94 ? -29.895 10.458 23.196 1.00 96.56 94 ASP A CA 1
ATOM 764 C C . ASP A 1 94 ? -30.788 9.268 23.582 1.00 96.56 94 ASP A C 1
ATOM 766 O O . ASP A 1 94 ? -31.902 9.121 23.077 1.00 96.56 94 ASP A O 1
ATOM 770 N N . PHE A 1 95 ? -30.344 8.436 24.533 1.00 94.19 95 PHE A N 1
ATOM 771 C CA . PHE A 1 95 ? -31.039 7.196 24.901 1.00 94.19 95 PHE A CA 1
ATOM 772 C C . PHE A 1 95 ? -31.502 7.139 26.359 1.00 94.19 95 PHE A C 1
ATOM 774 O O . PHE A 1 95 ? -32.153 6.159 26.748 1.00 94.19 95 PHE A O 1
ATOM 781 N N . ARG A 1 96 ? -31.213 8.174 27.163 1.00 96.00 96 ARG A N 1
ATOM 782 C CA . ARG A 1 96 ? -31.508 8.226 28.608 1.00 96.00 96 ARG A CA 1
ATOM 783 C C . ARG A 1 96 ? -30.900 7.045 29.371 1.00 96.00 96 ARG A C 1
ATOM 785 O O . ARG A 1 96 ? -31.500 6.530 30.320 1.00 96.00 96 ARG A O 1
ATOM 792 N N . ILE A 1 97 ? -29.727 6.591 28.928 1.00 96.44 97 ILE A N 1
ATOM 793 C CA . ILE A 1 97 ? -28.957 5.518 29.556 1.00 96.44 97 ILE A CA 1
ATOM 794 C C . ILE A 1 97 ? -27.830 6.148 30.369 1.00 96.44 97 ILE A C 1
ATOM 796 O O . ILE A 1 97 ? -26.882 6.686 29.812 1.00 96.44 97 ILE A O 1
ATOM 800 N N . LYS A 1 98 ? -27.912 6.042 31.696 1.00 95.81 98 LYS A N 1
ATOM 801 C CA . LYS A 1 98 ? -26.841 6.471 32.602 1.00 95.81 98 LYS A CA 1
ATOM 802 C C . LYS A 1 98 ? -25.898 5.315 32.882 1.00 95.81 98 LYS A C 1
ATOM 804 O O . LYS A 1 98 ? -26.323 4.320 33.470 1.00 95.81 98 LYS A O 1
ATOM 809 N N . ILE A 1 99 ? -24.641 5.446 32.483 1.00 95.62 99 ILE A N 1
ATOM 810 C CA . ILE A 1 99 ? -23.590 4.476 32.798 1.00 95.62 99 ILE A CA 1
ATOM 811 C C . ILE A 1 99 ? -23.258 4.562 34.296 1.00 95.62 99 ILE A C 1
ATOM 813 O O . ILE A 1 99 ? -23.085 5.655 34.828 1.00 95.62 9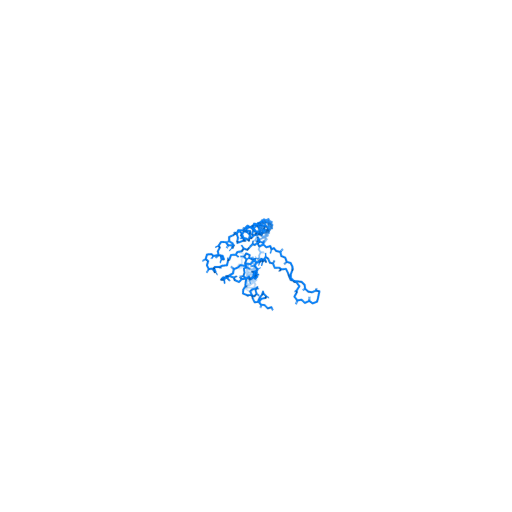9 ILE A O 1
ATOM 817 N N . LYS A 1 100 ? -23.245 3.421 34.997 1.00 92.38 100 LYS A N 1
ATOM 818 C CA . LYS A 1 100 ? -22.995 3.363 36.451 1.00 92.38 100 LYS A CA 1
ATOM 819 C C . LYS A 1 100 ? -21.523 3.196 36.802 1.00 92.38 100 LYS A C 1
ATOM 821 O O . LYS A 1 100 ? -21.087 3.676 37.840 1.00 92.38 100 LYS A O 1
ATOM 826 N N . GLU A 1 101 ? -20.799 2.481 35.958 1.00 89.31 101 GLU A N 1
ATOM 827 C CA . GLU A 1 101 ? -19.389 2.136 36.116 1.00 89.31 101 GLU A CA 1
ATOM 828 C C . GLU A 1 101 ? -18.709 2.397 34.774 1.00 89.31 101 GLU A C 1
ATOM 830 O O . GLU A 1 101 ? -19.374 2.221 33.749 1.00 89.31 101 GLU A O 1
ATOM 835 N N . PRO A 1 102 ? -17.426 2.800 34.744 1.00 89.00 102 PRO A N 1
ATOM 836 C CA . PRO A 1 102 ? -16.701 2.946 33.493 1.00 89.00 102 PRO A CA 1
ATOM 837 C C . PRO A 1 102 ? -16.913 1.716 32.614 1.00 89.00 102 PRO A C 1
ATOM 839 O O . PRO A 1 102 ? -16.837 0.580 33.091 1.00 89.00 102 PRO A O 1
ATOM 842 N N . LEU A 1 103 ? -17.204 1.956 31.336 1.00 92.44 103 LEU A N 1
ATOM 843 C CA . LEU A 1 103 ? -17.197 0.884 30.351 1.00 92.44 103 LEU A CA 1
ATOM 844 C C . LEU A 1 103 ? -15.815 0.211 30.423 1.00 92.44 103 LEU A C 1
ATOM 846 O O . LEU A 1 103 ? -14.831 0.854 30.822 1.00 92.44 103 LEU A O 1
ATOM 850 N N . LYS A 1 104 ? -15.732 -1.066 30.056 1.00 91.31 104 LYS A N 1
ATOM 851 C CA . LYS A 1 104 ? -14.478 -1.821 29.937 1.00 91.31 104 LYS A CA 1
ATOM 852 C C . LYS A 1 104 ? -14.535 -2.800 28.773 1.00 91.31 104 LYS A C 1
ATOM 854 O O . LYS A 1 104 ? -15.615 -3.234 28.381 1.00 91.31 104 LYS A O 1
ATOM 859 N N . ARG A 1 105 ? -13.363 -3.172 28.271 1.00 90.44 105 ARG A N 1
ATOM 860 C CA . ARG A 1 105 ? -13.188 -4.329 27.393 1.00 90.44 105 ARG A CA 1
ATOM 861 C C . ARG A 1 105 ? -13.073 -5.578 28.261 1.00 90.44 105 ARG A C 1
ATOM 863 O O . ARG A 1 105 ? -12.296 -5.576 29.214 1.00 90.44 105 ARG A O 1
ATOM 870 N N . ASP A 1 106 ? -13.876 -6.597 27.982 1.00 90.75 106 ASP A N 1
ATOM 871 C CA . ASP A 1 106 ? -13.915 -7.823 28.787 1.00 90.75 106 ASP A CA 1
ATOM 872 C C . ASP A 1 106 ? -14.343 -9.030 27.943 1.00 90.75 106 ASP A C 1
ATOM 874 O O . ASP A 1 106 ? -14.900 -8.870 26.853 1.00 90.75 106 ASP A O 1
ATOM 878 N N . TRP A 1 107 ? -14.102 -10.231 28.461 1.00 89.56 107 TRP A N 1
ATOM 879 C CA . TRP A 1 107 ? -14.508 -11.484 27.832 1.00 89.56 107 TRP A CA 1
ATOM 880 C C . TRP A 1 107 ? -15.828 -11.974 28.420 1.00 89.56 107 TRP A C 1
ATOM 882 O O . TRP A 1 107 ? -15.999 -12.033 29.637 1.00 89.56 107 TRP A O 1
ATOM 892 N N . ILE A 1 108 ? -16.762 -12.355 27.550 1.00 88.06 108 ILE A N 1
ATOM 893 C CA . ILE A 1 108 ? -18.030 -12.968 27.944 1.00 88.06 108 ILE A CA 1
ATOM 894 C C . ILE A 1 108 ? -18.051 -14.415 27.468 1.00 88.06 108 ILE A C 1
ATOM 896 O O . ILE A 1 108 ? -17.783 -14.700 26.301 1.00 88.06 108 ILE A O 1
ATOM 900 N N . GLU A 1 109 ? -18.382 -15.329 28.377 1.00 88.00 109 GLU A N 1
ATOM 901 C CA . GLU A 1 109 ? -18.644 -16.727 28.047 1.00 88.00 109 GLU A CA 1
ATOM 902 C C . GLU A 1 109 ? -20.002 -16.842 27.342 1.00 88.00 109 GLU A C 1
ATOM 904 O O . GLU A 1 109 ? -21.040 -16.477 27.897 1.00 88.00 109 GLU A O 1
ATOM 909 N N . VAL A 1 110 ? -19.993 -17.332 26.103 1.00 86.06 110 VAL A N 1
ATOM 910 C CA . VAL A 1 110 ? -21.196 -17.523 25.269 1.00 86.06 110 VAL A CA 1
ATOM 911 C C . VAL A 1 110 ? -21.559 -19.001 25.090 1.00 86.06 110 VAL A C 1
ATOM 913 O O . VAL A 1 110 ? -22.532 -19.334 24.417 1.00 86.06 110 VAL A O 1
ATOM 916 N N . GLY A 1 111 ? -20.778 -19.900 25.685 1.00 86.88 111 GLY A N 1
ATOM 917 C CA . GLY A 1 111 ? -20.992 -21.343 25.703 1.00 86.88 111 GLY A CA 1
ATOM 918 C C . GLY A 1 111 ? -19.840 -22.050 26.422 1.00 86.88 111 GLY A C 1
ATOM 919 O O . GLY A 1 111 ? -18.854 -21.387 26.739 1.00 86.88 111 GLY A O 1
ATOM 920 N N . PRO A 1 112 ? -19.932 -23.373 26.648 1.00 88.06 112 PRO A N 1
ATOM 921 C CA . PRO A 1 112 ? -18.895 -24.128 27.348 1.00 88.06 112 PRO A CA 1
ATOM 922 C C . PRO A 1 112 ? -17.518 -23.894 26.717 1.00 88.06 112 PRO A C 1
ATOM 924 O O . PRO A 1 112 ? -17.324 -24.199 25.541 1.00 88.06 112 PRO A O 1
ATOM 927 N N . GLU A 1 113 ? -16.602 -23.300 27.486 1.00 87.44 113 GLU A N 1
ATOM 928 C CA . GLU A 1 113 ? -15.235 -22.936 27.065 1.00 87.44 113 GLU A CA 1
ATOM 929 C C . GLU A 1 113 ? -15.144 -21.978 25.857 1.00 87.44 113 GLU A C 1
ATOM 931 O O . GLU A 1 113 ? -14.077 -21.804 25.266 1.00 87.44 113 GLU A O 1
ATOM 936 N N . ARG A 1 114 ? -16.242 -21.306 25.486 1.00 86.56 114 ARG A N 1
ATOM 937 C CA . ARG A 1 114 ? -16.277 -20.352 24.373 1.00 86.56 114 ARG A CA 1
ATOM 938 C C . ARG A 1 114 ? -16.438 -18.930 24.892 1.00 86.56 114 ARG A C 1
ATOM 940 O O . ARG A 1 114 ? -17.523 -18.534 25.314 1.00 86.56 114 ARG A O 1
ATOM 947 N N . PHE A 1 115 ? -15.375 -18.142 24.767 1.00 86.62 115 PHE A N 1
ATOM 948 C CA . PHE A 1 115 ? -15.344 -16.737 25.165 1.00 86.62 115 PHE A CA 1
ATOM 949 C C . PHE A 1 115 ? -15.298 -15.819 23.942 1.00 86.62 115 PHE A C 1
ATOM 951 O O . PHE A 1 115 ? -14.581 -16.093 22.979 1.00 86.62 115 PHE A O 1
ATOM 958 N N . ILE A 1 116 ? -16.052 -14.723 23.989 1.00 86.75 116 ILE A N 1
ATOM 959 C CA . ILE A 1 116 ? -15.998 -13.637 23.007 1.00 86.75 116 ILE A CA 1
ATOM 960 C C . ILE A 1 116 ? -15.553 -12.371 23.723 1.00 86.75 116 ILE A C 1
ATOM 962 O O . ILE A 1 116 ? -16.058 -12.037 24.795 1.00 86.75 116 ILE A O 1
ATOM 966 N N . GLU A 1 117 ? -14.603 -11.666 23.126 1.00 88.25 117 GLU A N 1
ATOM 967 C CA . GLU A 1 117 ? -14.159 -10.375 23.622 1.00 88.25 117 GLU A CA 1
ATOM 968 C C . GLU A 1 117 ? -15.098 -9.271 23.149 1.00 88.25 117 GLU A C 1
ATOM 970 O O . GLU A 1 117 ? -15.406 -9.164 21.964 1.00 88.25 117 GLU A O 1
ATOM 975 N N . ILE A 1 118 ? -15.521 -8.417 24.074 1.00 89.75 118 ILE A N 1
ATOM 976 C CA . ILE A 1 118 ? -16.409 -7.297 23.784 1.00 89.75 118 ILE A CA 1
ATOM 977 C C . ILE A 1 118 ? -15.669 -6.002 24.084 1.00 89.75 118 ILE A C 1
ATOM 979 O O . ILE A 1 118 ? -15.171 -5.811 25.194 1.00 89.75 118 ILE A O 1
ATOM 983 N N . ASN A 1 119 ? -15.602 -5.090 23.107 1.00 88.88 119 ASN A N 1
ATOM 984 C CA . ASN A 1 119 ? -14.859 -3.834 23.261 1.00 88.88 119 ASN A CA 1
ATOM 985 C C . ASN A 1 119 ? -15.501 -2.888 24.276 1.00 88.88 119 ASN A C 1
ATOM 987 O O . ASN A 1 119 ? -14.795 -2.146 24.956 1.00 88.88 119 ASN A O 1
ATOM 991 N N . ILE A 1 120 ? -16.830 -2.897 24.360 1.00 92.19 120 ILE A N 1
ATOM 992 C CA . ILE A 1 120 ? -17.598 -2.035 25.246 1.00 92.19 120 ILE A CA 1
ATOM 993 C C . ILE A 1 120 ? -18.526 -2.905 26.087 1.00 92.19 120 ILE A C 1
ATOM 995 O O . ILE A 1 120 ? -19.539 -3.389 25.593 1.00 92.19 120 ILE A O 1
ATOM 999 N N . LEU A 1 121 ? -18.212 -3.058 27.369 1.00 92.75 121 LEU A N 1
ATOM 1000 C CA . LEU A 1 121 ? -19.051 -3.730 28.351 1.00 92.75 121 LEU A CA 1
ATOM 1001 C C . LEU A 1 121 ? -19.215 -2.861 29.597 1.00 92.75 121 LEU A C 1
ATOM 1003 O O . LEU A 1 121 ? -18.240 -2.395 30.183 1.00 92.75 121 LEU A O 1
ATOM 1007 N N . GLY A 1 122 ? -20.449 -2.670 30.052 1.00 93.25 122 GLY A N 1
ATOM 1008 C CA . GLY A 1 122 ? -20.694 -1.999 31.324 1.00 93.25 122 GLY A CA 1
ATOM 1009 C C . GLY A 1 122 ? -22.146 -2.027 31.766 1.00 93.25 122 GLY A C 1
ATOM 1010 O O . GLY A 1 122 ? -23.056 -2.367 31.008 1.00 93.25 122 GLY A O 1
ATOM 1011 N N . LYS A 1 123 ? -22.375 -1.660 33.027 1.00 94.38 123 LYS A N 1
ATOM 1012 C CA . LYS A 1 123 ? -23.720 -1.582 33.602 1.00 94.38 123 LYS A CA 1
ATOM 1013 C C . LYS A 1 123 ? -24.255 -0.164 33.493 1.00 94.38 123 LYS A C 1
ATOM 1015 O O . LYS A 1 123 ? -23.602 0.804 33.880 1.00 94.38 123 LYS A O 1
ATOM 1020 N N . GLY A 1 124 ? -25.486 -0.051 33.018 1.00 95.00 124 GLY A N 1
ATOM 1021 C CA . GLY A 1 124 ? -26.209 1.205 32.912 1.00 95.00 124 GLY A CA 1
ATOM 1022 C C . GLY A 1 124 ? -27.551 1.175 33.632 1.00 95.00 124 GLY A C 1
ATOM 1023 O O . GLY A 1 124 ? -28.002 0.155 34.162 1.00 95.00 124 GLY A O 1
ATOM 1024 N N . ARG A 1 125 ? -28.221 2.323 33.637 1.00 96.31 125 ARG A N 1
ATOM 1025 C CA . ARG A 1 125 ? -29.599 2.476 34.088 1.00 96.31 125 ARG A CA 1
ATOM 1026 C C . ARG A 1 125 ? -30.409 3.193 33.021 1.00 96.31 125 ARG A C 1
ATOM 1028 O O . ARG A 1 125 ? -30.033 4.281 32.598 1.00 96.31 125 ARG A O 1
ATOM 1035 N N . LYS A 1 126 ? -31.546 2.613 32.642 1.00 95.69 126 LYS A N 1
ATOM 1036 C CA . LYS A 1 126 ? -32.513 3.209 31.714 1.00 95.69 126 LYS A CA 1
ATOM 1037 C C . LYS A 1 126 ? -33.894 3.161 32.345 1.00 95.69 126 LYS A C 1
ATOM 1039 O O . LYS A 1 126 ? -34.329 2.097 32.778 1.00 95.69 126 LYS A O 1
ATOM 1044 N N . ASN A 1 127 ? -34.574 4.304 32.434 1.00 91.81 127 ASN A N 1
ATOM 1045 C CA . ASN A 1 127 ? -35.923 4.407 33.012 1.00 91.81 127 ASN A CA 1
ATOM 1046 C C . ASN A 1 127 ? -36.060 3.682 34.368 1.00 91.81 127 ASN A C 1
ATOM 1048 O O . ASN A 1 127 ? -36.988 2.912 34.596 1.00 91.81 127 ASN A O 1
ATOM 1052 N N . GLY A 1 128 ? -35.074 3.856 35.250 1.00 88.62 128 GLY A N 1
ATOM 1053 C CA . GLY A 1 128 ? -35.071 3.233 36.574 1.00 88.62 128 GLY A CA 1
ATOM 1054 C C . GLY A 1 128 ? -34.588 1.776 36.627 1.00 88.62 128 GLY A C 1
ATOM 1055 O O . GLY A 1 128 ? -34.192 1.353 37.714 1.00 88.62 128 GLY A O 1
ATOM 1056 N N . LYS A 1 129 ? -34.518 1.051 35.503 1.00 94.38 129 LYS A N 1
ATOM 1057 C CA . LYS A 1 129 ? -34.086 -0.357 35.424 1.00 94.38 129 LYS A CA 1
ATOM 1058 C C . LYS A 1 129 ? -32.590 -0.488 35.137 1.00 94.38 129 LYS A C 1
ATOM 1060 O O . LYS A 1 129 ? -32.035 0.306 34.378 1.00 94.38 129 LYS A O 1
ATOM 1065 N N . ASN A 1 130 ? -31.951 -1.492 35.735 1.00 94.81 130 ASN A N 1
ATOM 1066 C CA . ASN A 1 130 ? -30.563 -1.842 35.427 1.00 94.81 130 ASN A CA 1
ATOM 1067 C C . ASN A 1 130 ? -30.505 -2.547 34.071 1.00 94.81 130 ASN A C 1
ATOM 1069 O O . ASN A 1 130 ? -31.321 -3.429 33.810 1.00 94.81 130 ASN A O 1
ATOM 1073 N N . ILE A 1 131 ? -29.546 -2.157 33.238 1.00 94.62 131 ILE A N 1
ATOM 1074 C CA . ILE A 1 131 ? -29.300 -2.762 31.929 1.00 94.62 131 ILE A CA 1
ATOM 1075 C C . ILE A 1 131 ? -27.810 -3.038 31.750 1.00 94.62 131 ILE A C 1
ATOM 1077 O O . ILE A 1 131 ? -26.974 -2.384 32.377 1.00 94.62 131 ILE A O 1
ATOM 1081 N N . TRP A 1 132 ? -27.491 -3.975 30.867 1.00 92.94 132 TRP A N 1
ATOM 1082 C CA . TRP A 1 132 ? -26.148 -4.128 30.328 1.00 92.94 132 TRP A CA 1
ATOM 1083 C C . TRP A 1 132 ? -26.014 -3.320 29.041 1.00 92.94 132 TRP A C 1
ATOM 1085 O O . TRP A 1 132 ? -26.945 -3.254 28.239 1.00 92.94 132 TRP A O 1
ATOM 1095 N N . VAL A 1 133 ? -24.860 -2.685 28.879 1.00 92.88 133 VAL A N 1
ATOM 1096 C CA . VAL A 1 133 ? -24.430 -2.020 27.653 1.00 92.88 133 VAL A CA 1
ATOM 1097 C C . VAL A 1 133 ? -23.306 -2.864 27.083 1.00 92.88 133 VAL A C 1
ATOM 1099 O O . VAL A 1 133 ? -22.318 -3.116 27.772 1.00 92.88 133 VAL A O 1
ATOM 1102 N N . VAL A 1 134 ? -23.509 -3.325 25.855 1.00 92.25 134 VAL A N 1
ATOM 1103 C CA . VAL A 1 134 ? -22.618 -4.224 25.127 1.00 92.25 134 VAL A CA 1
ATOM 1104 C C . VAL A 1 134 ? -22.423 -3.624 23.737 1.00 92.25 134 VAL A C 1
ATOM 1106 O O . VAL A 1 134 ? -23.408 -3.219 23.117 1.00 92.25 134 VAL A O 1
ATOM 1109 N N . GLY A 1 135 ? -21.187 -3.527 23.256 1.00 89.12 135 GLY A N 1
ATOM 1110 C CA . GLY A 1 135 ? -20.894 -2.942 21.950 1.00 89.12 135 GLY A CA 1
ATOM 1111 C C . GLY A 1 135 ? -19.511 -3.295 21.410 1.00 89.12 135 GLY A C 1
ATOM 1112 O O . GLY A 1 135 ? -18.593 -3.624 22.163 1.00 89.12 135 GLY A O 1
ATOM 1113 N N . GLU A 1 136 ? -19.375 -3.181 20.094 1.00 85.69 136 GLU A N 1
ATOM 1114 C CA . GLU A 1 136 ? -18.115 -3.305 19.362 1.00 85.69 136 GLU A CA 1
ATOM 1115 C C . GLU A 1 136 ? -17.601 -1.911 18.972 1.00 85.69 136 GLU A C 1
ATOM 1117 O O . GLU A 1 136 ? -18.387 -1.014 18.655 1.00 85.69 136 GLU A O 1
ATOM 1122 N N . CYS A 1 137 ? -16.282 -1.719 19.005 1.00 83.25 137 CYS A N 1
ATOM 1123 C CA . CYS A 1 137 ? -15.636 -0.478 18.590 1.00 83.25 137 CYS A CA 1
ATOM 1124 C C . CYS A 1 137 ? -14.658 -0.791 17.461 1.00 83.25 137 CYS A C 1
ATOM 1126 O O . CYS A 1 137 ? -13.735 -1.581 17.643 1.00 83.25 137 CYS A O 1
ATOM 1128 N N . LYS A 1 138 ? -14.873 -0.187 16.290 1.00 81.69 138 LYS A N 1
ATOM 1129 C CA . LYS A 1 138 ? -14.037 -0.414 15.112 1.00 81.69 138 LYS A CA 1
ATOM 1130 C C . LYS A 1 138 ? -13.984 0.836 14.258 1.00 81.69 138 LYS A C 1
ATOM 1132 O O . LYS A 1 138 ? -15.023 1.390 13.899 1.00 81.69 138 LYS A O 1
ATOM 1137 N N . THR A 1 139 ? -12.782 1.246 13.861 1.00 76.69 139 THR A N 1
ATOM 1138 C CA . THR A 1 139 ? -12.610 2.442 13.018 1.00 76.69 139 THR A CA 1
ATOM 1139 C C . THR A 1 139 ? -13.287 2.321 11.642 1.00 76.69 139 THR A C 1
ATOM 1141 O O . THR A 1 139 ? -13.732 3.310 11.065 1.00 76.69 139 THR A O 1
ATOM 1144 N N . GLN A 1 140 ? -13.362 1.102 11.099 1.00 75.31 140 GLN A N 1
ATOM 1145 C CA . GLN A 1 140 ? -14.026 0.785 9.832 1.00 75.31 140 GLN A CA 1
ATOM 1146 C C . GLN A 1 140 ? -15.046 -0.333 10.048 1.00 75.31 140 GLN A C 1
ATOM 1148 O O . GLN A 1 140 ? -14.741 -1.513 9.872 1.00 75.31 140 GLN A O 1
ATOM 1153 N N . LEU A 1 141 ? -16.259 0.050 10.437 1.00 77.69 141 LEU A N 1
ATOM 1154 C CA . LEU A 1 141 ? -17.369 -0.870 10.657 1.00 77.69 141 LEU A CA 1
ATOM 1155 C C . LEU A 1 141 ? -17.974 -1.300 9.308 1.00 77.69 141 LEU A C 1
ATOM 1157 O O . LEU A 1 141 ? -18.442 -0.462 8.533 1.00 77.69 141 LEU A O 1
ATOM 1161 N N . LYS A 1 142 ? -17.965 -2.600 9.000 1.00 83.62 142 LYS A N 1
ATOM 1162 C CA . LYS A 1 142 ? -18.627 -3.160 7.809 1.00 83.62 142 LYS A CA 1
ATOM 1163 C C . LYS A 1 142 ? -19.954 -3.802 8.201 1.00 83.62 142 LYS A C 1
ATOM 1165 O O . LYS A 1 142 ? -20.112 -4.278 9.318 1.00 83.62 142 LYS A O 1
ATOM 1170 N N . LYS A 1 143 ? -20.891 -3.913 7.251 1.00 84.25 143 LYS A N 1
ATOM 1171 C CA . LYS A 1 143 ? -22.195 -4.572 7.476 1.00 84.25 143 LYS A CA 1
ATOM 1172 C C . LYS A 1 143 ? -22.053 -5.977 8.082 1.00 84.25 143 LYS A C 1
ATOM 1174 O O . LYS A 1 143 ? -22.764 -6.309 9.019 1.00 84.25 143 LYS A O 1
ATOM 1179 N N . LYS A 1 144 ? -21.091 -6.759 7.581 1.00 85.44 144 LYS A N 1
ATOM 1180 C CA . LYS A 1 144 ? -20.784 -8.101 8.093 1.00 85.44 144 LYS A CA 1
ATOM 1181 C C . LYS A 1 144 ? -20.359 -8.114 9.566 1.00 85.44 144 LYS A C 1
ATOM 1183 O O . LYS A 1 144 ? -20.690 -9.061 10.258 1.00 85.44 144 LYS A O 1
ATOM 1188 N N . ASP A 1 145 ? -19.666 -7.069 10.024 1.00 81.62 145 ASP A N 1
ATOM 1189 C CA . ASP A 1 145 ? -19.184 -6.983 11.405 1.00 81.62 145 ASP A CA 1
ATOM 1190 C C . ASP A 1 145 ? -20.391 -6.794 12.346 1.00 81.62 145 ASP A C 1
ATOM 1192 O O . ASP A 1 145 ? -20.520 -7.472 13.355 1.00 81.62 145 ASP A O 1
ATOM 1196 N N . VAL A 1 146 ? -21.366 -5.970 11.936 1.00 82.06 146 VAL A N 1
ATOM 1197 C CA . VAL A 1 146 ? -22.633 -5.791 12.669 1.00 82.06 146 VAL A CA 1
ATOM 1198 C C . VAL A 1 146 ? -23.441 -7.086 12.731 1.00 82.06 146 VAL A C 1
ATOM 1200 O O . VAL A 1 146 ? -23.998 -7.423 13.770 1.00 82.06 146 VAL A O 1
ATOM 1203 N N . GLU A 1 147 ? -23.536 -7.806 11.612 1.00 85.81 147 GLU A N 1
ATOM 1204 C CA . GLU A 1 147 ? -24.260 -9.080 11.553 1.00 85.81 147 GLU A CA 1
ATOM 1205 C C . GLU A 1 147 ? -23.605 -10.159 12.423 1.00 85.81 147 GLU A C 1
ATOM 1207 O O . GLU A 1 147 ? -24.317 -10.969 13.010 1.00 85.81 147 GLU A O 1
ATOM 1212 N N . GLU A 1 148 ? -22.273 -10.171 12.512 1.00 82.19 148 GLU A N 1
ATOM 1213 C CA . GLU A 1 148 ? -21.516 -11.081 13.374 1.00 82.19 148 GLU A CA 1
ATOM 1214 C C . GLU A 1 148 ? -21.713 -10.750 14.857 1.00 82.19 148 GLU A C 1
ATOM 1216 O O . GLU A 1 148 ? -21.957 -11.657 15.644 1.00 82.19 148 GLU A O 1
ATOM 1221 N N . PHE A 1 149 ? -21.712 -9.465 15.225 1.00 81.81 149 PHE A N 1
ATOM 1222 C CA . PHE A 1 149 ? -21.937 -9.027 16.605 1.00 81.81 149 PHE A CA 1
ATOM 1223 C C . PHE A 1 149 ? -23.358 -9.310 17.125 1.00 81.81 149 PHE A C 1
ATOM 1225 O O . PHE A 1 149 ? -23.559 -9.499 18.323 1.00 81.81 149 PHE A O 1
ATOM 1232 N N . LEU A 1 150 ? -24.366 -9.307 16.245 1.00 79.50 150 LEU A N 1
ATOM 1233 C CA . LEU A 1 150 ? -25.771 -9.523 16.621 1.00 79.50 150 LEU A CA 1
ATOM 1234 C C . LEU A 1 150 ? -26.189 -11.002 16.698 1.00 79.50 150 LEU A C 1
ATOM 1236 O O . LEU A 1 150 ? -27.329 -11.270 17.088 1.00 79.50 150 LEU A O 1
ATOM 1240 N N . ARG A 1 151 ? -25.329 -11.937 16.282 1.00 73.25 151 ARG A N 1
ATOM 1241 C CA . ARG A 1 151 ? -25.595 -13.385 16.303 1.00 73.25 151 ARG A CA 1
ATOM 1242 C C . ARG A 1 151 ? -25.151 -14.025 17.609 1.00 73.25 151 ARG A C 1
ATOM 1244 O O . ARG A 1 151 ? -25.913 -14.899 18.076 1.00 73.25 151 ARG A O 1
#

Secondary structure (DSSP, 8-state):
--TTS-HHHHHHHHHHHHHHHHHHHTPPPHHHHHHHHHHHHHHHHHHHHHHHHHHHHHHHHHHHHHHHHHHHHHHHHHHHHHHHHHHHHHHHHHH-EEESS--EEEEEEEETTEEEEEEEEEEEEETTEEEEEEE---SS--HHHHHHHT-

Foldseek 3Di:
DCPPDDPVVVVVVVVVVVVVVVVVVPDDDPVNVVVVVVVVVVVVVVVVVVVVVVVVVVVVVVVVVVVVVVVVVVVWVVVLVVCLVPVQVCCCVPVVKHFPDRWAWDWDDPDDVDIDIFHTWGWIDHPNDIDIDTHHGGPDDDPVNVVVVVD